Protein AF-A0A7R9UDQ7-F1 (afdb_monomer_lite)

Organism: NCBI:txid172671

Radius of gyration: 20.75 Å; chains: 1; bounding box: 46×45×66 Å

Secondary structure (DSSP, 8-state):
-----------------EEEEETTEEEEE---------------S-----EEEE-TTS---HHHHHHHHHHTTTTS-EEEETTTSS------HHHHHHHTTSTT--EEEEEEEEETTEEEEEEEESSPPTTS-SHHHHHHT-TTEEEEEEEEES-HHHH-HHHHTTT-

Sequence (168 aa):
SFKKKVTQSKSEVSMRPLAVVWGGICVLSSFMGARSLSSAPRSAGNRCVAEEWDIRSREWKAEDDRRFRADFWQKRPLVIRGLLRDRLPTLQAEQFWAAAREADTASRIAWRRKDGASERWSLERGPFSSKRASMDDIRADGPDVLRHWSLLLNDCERLFPTAFDALL

Structure (mmCIF, N/CA/C/O backbone):
data_AF-A0A7R9UDQ7-F1
#
_entry.id   AF-A0A7R9UDQ7-F1
#
loop_
_atom_site.group_PDB
_atom_site.id
_atom_site.type_symbol
_atom_site.label_atom_id
_atom_site.label_alt_id
_atom_site.label_comp_id
_atom_site.label_asym_id
_atom_site.label_entity_id
_atom_site.label_seq_id
_atom_site.pdbx_PDB_ins_code
_atom_site.Cartn_x
_atom_site.Cartn_y
_atom_site.Cartn_z
_atom_site.occupancy
_atom_site.B_iso_or_equiv
_atom_site.auth_seq_id
_atom_site.auth_comp_id
_atom_site.auth_asym_id
_atom_site.auth_atom_id
_atom_site.pdbx_PDB_model_num
ATOM 1 N N . SER A 1 1 ? -27.448 25.408 -44.385 1.00 36.19 1 SER A N 1
ATOM 2 C CA . SER A 1 1 ? -26.208 24.631 -44.187 1.00 36.19 1 SER A CA 1
ATOM 3 C C . SER A 1 1 ? -25.411 25.287 -43.069 1.00 36.19 1 SER A C 1
ATOM 5 O O . SER A 1 1 ? -24.899 26.377 -43.274 1.00 36.19 1 SER A O 1
ATOM 7 N N . PHE A 1 2 ? -25.408 24.719 -41.859 1.00 26.17 2 PHE A N 1
ATOM 8 C CA . PHE A 1 2 ? -24.759 25.319 -40.683 1.00 26.17 2 PHE A CA 1
ATOM 9 C C . PHE A 1 2 ? -23.923 24.237 -39.987 1.00 26.17 2 PHE A C 1
ATOM 11 O O . PHE A 1 2 ? -24.441 23.410 -39.240 1.00 26.17 2 PHE A O 1
ATOM 18 N N . LYS A 1 3 ? -22.627 24.175 -40.315 1.00 27.78 3 LYS A N 1
ATOM 19 C CA . LYS A 1 3 ? -21.676 23.229 -39.715 1.00 27.78 3 LYS A CA 1
ATOM 20 C C . LYS A 1 3 ? -21.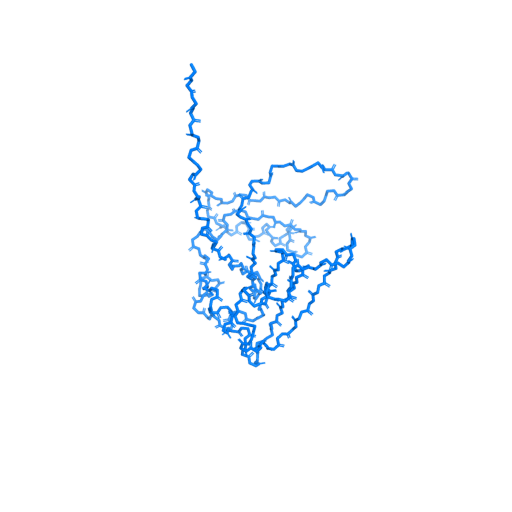249 23.764 -38.344 1.00 27.78 3 LYS A C 1
ATOM 22 O O . LYS A 1 3 ? -20.448 24.692 -38.274 1.00 27.78 3 LYS A O 1
ATOM 27 N N . LYS A 1 4 ? -21.755 23.180 -37.252 1.00 30.22 4 LYS A N 1
ATOM 28 C CA . LYS A 1 4 ? -21.193 23.400 -35.909 1.00 30.22 4 LYS A CA 1
ATOM 29 C C . LYS A 1 4 ? -19.851 22.667 -35.807 1.00 30.22 4 LYS A C 1
ATOM 31 O O . LYS A 1 4 ? -19.807 21.441 -35.855 1.00 30.22 4 LYS A O 1
ATOM 36 N N . LYS A 1 5 ? -18.759 23.426 -35.675 1.00 28.41 5 LYS A N 1
ATOM 37 C CA . LYS A 1 5 ? -17.456 22.915 -35.229 1.00 28.41 5 LYS A CA 1
ATOM 38 C C . LYS A 1 5 ? -17.592 22.492 -33.764 1.00 28.41 5 LYS A C 1
ATOM 40 O O . LYS A 1 5 ? -17.915 23.318 -32.916 1.00 28.41 5 LYS A O 1
ATOM 45 N N . VAL A 1 6 ? -17.367 21.211 -33.484 1.00 28.75 6 VAL A N 1
ATOM 46 C CA . VAL A 1 6 ? -17.196 20.698 -32.122 1.00 28.75 6 VAL A CA 1
ATOM 47 C C . VAL A 1 6 ? -15.745 20.951 -31.732 1.00 28.75 6 VAL A C 1
ATOM 49 O O . VAL A 1 6 ? -14.833 20.292 -32.227 1.00 28.75 6 VAL A O 1
ATOM 52 N N . THR A 1 7 ? -15.530 21.948 -30.884 1.00 26.86 7 THR A N 1
ATOM 53 C CA . THR A 1 7 ? -14.236 22.219 -30.261 1.00 26.86 7 THR A CA 1
ATOM 54 C C . THR A 1 7 ? -14.034 21.185 -29.155 1.00 26.86 7 THR A C 1
ATOM 56 O O . THR A 1 7 ? -14.710 21.235 -28.130 1.00 26.86 7 THR A O 1
ATOM 59 N N . GLN A 1 8 ? -13.149 20.209 -29.367 1.00 25.42 8 GLN A N 1
ATOM 60 C CA . GLN A 1 8 ? -12.730 19.295 -28.303 1.00 25.42 8 GLN A CA 1
ATOM 61 C C . GLN A 1 8 ? -11.870 20.069 -27.299 1.00 25.42 8 GLN A C 1
ATOM 63 O O . GLN A 1 8 ? -10.733 20.437 -27.594 1.00 25.42 8 GLN A O 1
ATOM 68 N N . SER A 1 9 ? -12.411 20.319 -26.106 1.00 25.61 9 SER A N 1
ATOM 69 C CA . SER A 1 9 ? -11.616 20.747 -24.958 1.00 25.61 9 SER A CA 1
ATOM 70 C C . SER A 1 9 ? -10.743 19.574 -24.516 1.00 25.61 9 SER A C 1
ATOM 72 O O . SER A 1 9 ? -11.249 18.541 -24.072 1.00 25.61 9 SER A O 1
ATOM 74 N N . LYS A 1 10 ? -9.429 19.728 -24.656 1.00 24.50 10 LYS A N 1
ATOM 75 C CA . LYS A 1 10 ? -8.422 18.794 -24.156 1.00 24.50 10 LYS A CA 1
ATOM 76 C C . LYS A 1 10 ? -8.458 18.845 -22.623 1.00 24.50 10 LYS A C 1
ATOM 78 O O . LYS A 1 10 ? -7.859 19.724 -22.019 1.00 24.50 10 LYS A O 1
ATOM 83 N N . SER A 1 11 ? -9.231 17.960 -21.998 1.00 26.09 11 SER A N 1
ATOM 84 C CA . SER A 1 11 ? -9.239 17.805 -20.543 1.00 26.09 11 SER A CA 1
ATOM 85 C C . SER A 1 11 ? -7.923 17.155 -20.120 1.00 26.09 11 SER A C 1
ATOM 87 O O . SER A 1 11 ? -7.711 15.960 -20.337 1.00 26.09 11 SER A O 1
ATOM 89 N N . GLU A 1 12 ? -7.026 17.957 -19.564 1.00 23.77 12 GLU A N 1
ATOM 90 C CA . GLU A 1 12 ? -5.793 17.505 -18.935 1.00 23.77 12 GLU A CA 1
ATOM 91 C C . GLU A 1 12 ? -6.153 16.780 -17.629 1.00 23.77 12 GLU A C 1
ATOM 93 O O . GLU A 1 12 ? -6.553 17.380 -16.633 1.00 23.77 12 GLU A O 1
ATOM 98 N N . VAL A 1 13 ? -6.123 15.446 -17.668 1.00 26.23 13 VAL A N 1
ATOM 99 C CA . VAL A 1 13 ? -6.415 14.599 -16.507 1.00 26.23 13 VAL A CA 1
ATOM 100 C C . VAL A 1 13 ? -5.167 14.560 -15.629 1.00 26.23 13 VAL A C 1
ATOM 102 O O . VAL A 1 13 ? -4.235 13.806 -15.902 1.00 26.23 13 VAL A O 1
ATOM 105 N N . SER A 1 14 ? -5.153 15.378 -14.575 1.00 26.86 14 SER A N 1
ATOM 106 C CA . SER A 1 14 ? -4.151 15.319 -13.506 1.00 26.86 14 SER A CA 1
ATOM 107 C C . SER A 1 14 ? -4.217 13.947 -12.819 1.00 26.86 14 SER A C 1
ATOM 109 O O . SER A 1 14 ? -5.167 13.633 -12.098 1.00 26.86 14 SER A O 1
ATOM 111 N N . MET A 1 15 ? -3.232 13.091 -13.104 1.00 29.98 15 MET A N 1
ATOM 112 C CA . MET A 1 15 ? -3.070 11.785 -12.467 1.00 29.98 15 MET A CA 1
ATOM 113 C C . MET A 1 15 ? -2.509 11.999 -11.061 1.00 29.98 15 MET A C 1
ATOM 115 O O . MET A 1 15 ? -1.332 12.314 -10.914 1.00 29.98 15 MET A O 1
ATOM 119 N N . ARG A 1 16 ? -3.335 11.826 -10.024 1.00 31.45 16 ARG A N 1
ATOM 120 C CA . ARG A 1 16 ? -2.846 11.758 -8.643 1.00 31.45 16 ARG A CA 1
ATOM 121 C C . ARG A 1 16 ? -2.566 10.296 -8.297 1.00 31.45 16 ARG A C 1
ATOM 123 O O . ARG A 1 16 ? -3.524 9.523 -8.231 1.00 31.45 16 ARG A O 1
ATOM 130 N N . PRO A 1 17 ? -1.300 9.884 -8.123 1.00 37.69 17 PRO A N 1
ATOM 131 C CA . PRO A 1 17 ? -1.012 8.571 -7.573 1.00 37.69 17 PRO A CA 1
ATOM 132 C C . PRO A 1 17 ? -1.668 8.439 -6.194 1.00 37.69 17 PRO A C 1
ATOM 134 O O . PRO A 1 17 ? -1.485 9.300 -5.337 1.00 37.69 17 PRO A O 1
ATOM 137 N N . LEU A 1 18 ? -2.442 7.374 -5.985 1.00 44.06 18 LEU A N 1
ATOM 138 C CA . LEU A 1 18 ? -2.958 7.035 -4.662 1.00 44.06 18 LEU A CA 1
ATOM 139 C C . LEU A 1 18 ? -1.971 6.056 -4.023 1.00 44.06 18 LEU A C 1
ATOM 141 O O . LEU A 1 18 ? -1.800 4.945 -4.528 1.00 44.06 18 LEU A O 1
ATOM 145 N N . ALA A 1 19 ? -1.318 6.478 -2.943 1.00 44.25 19 ALA A N 1
ATOM 146 C CA . ALA A 1 19 ? -0.627 5.570 -2.043 1.00 44.25 19 ALA A CA 1
ATOM 147 C C . ALA A 1 19 ? -1.664 5.010 -1.058 1.00 44.25 19 ALA A C 1
ATOM 149 O O . ALA A 1 19 ? -2.309 5.773 -0.341 1.00 44.25 19 ALA A O 1
ATOM 150 N N . VAL A 1 20 ? -1.868 3.693 -1.049 1.00 46.62 20 VAL A N 1
ATOM 151 C CA . VAL A 1 20 ? -2.731 3.031 -0.057 1.00 46.62 20 VAL A CA 1
ATOM 152 C C . VAL A 1 20 ? -1.857 2.217 0.876 1.00 46.62 20 VAL A C 1
ATOM 154 O O . VAL A 1 20 ? -1.072 1.386 0.426 1.00 46.62 20 VAL A O 1
ATOM 157 N N . VAL A 1 21 ? -2.013 2.460 2.171 1.00 43.25 21 VAL A N 1
ATOM 158 C CA . VAL A 1 21 ? -1.353 1.714 3.239 1.00 43.25 21 VAL A CA 1
ATOM 159 C C . VAL A 1 21 ? -2.251 0.560 3.674 1.00 43.25 21 VAL A C 1
ATOM 161 O O . VAL A 1 21 ? -3.412 0.770 4.025 1.00 43.25 21 VAL A O 1
ATOM 164 N N . TRP A 1 22 ? -1.714 -0.656 3.694 1.00 38.41 22 TRP A N 1
ATOM 165 C CA . TRP A 1 22 ? -2.352 -1.825 4.287 1.00 38.41 22 TRP A CA 1
ATOM 166 C C . TRP A 1 22 ? -1.309 -2.672 5.024 1.00 38.41 22 TRP A C 1
ATOM 168 O O . TRP A 1 22 ? -0.441 -3.272 4.397 1.00 38.41 22 TRP A O 1
ATOM 178 N N . GLY A 1 23 ? -1.382 -2.711 6.359 1.00 40.91 23 GLY A N 1
ATOM 179 C CA . GLY A 1 23 ? -0.558 -3.601 7.190 1.00 40.91 23 GLY A CA 1
ATOM 180 C C . GLY A 1 23 ? 0.956 -3.441 7.003 1.00 40.91 23 GLY A C 1
ATOM 181 O O . GLY A 1 23 ? 1.635 -4.433 6.765 1.00 40.91 23 GLY A O 1
ATOM 182 N N . GLY A 1 24 ? 1.469 -2.205 7.038 1.00 51.22 24 GLY A N 1
ATOM 183 C CA . GLY A 1 24 ? 2.899 -1.901 6.840 1.00 51.22 24 GLY A CA 1
ATOM 184 C C . GLY A 1 24 ? 3.358 -1.927 5.376 1.00 51.22 24 GLY A C 1
ATOM 185 O O . GLY A 1 24 ? 4.464 -1.492 5.063 1.00 51.22 24 GLY A O 1
ATOM 186 N N . ILE A 1 25 ? 2.494 -2.372 4.456 1.00 57.12 25 ILE A N 1
ATOM 187 C CA . ILE A 1 25 ? 2.736 -2.299 3.018 1.00 57.12 25 ILE A CA 1
ATOM 188 C C . ILE A 1 25 ? 2.065 -1.053 2.471 1.00 57.12 25 ILE A C 1
ATOM 190 O O . ILE A 1 25 ? 0.858 -0.864 2.618 1.00 57.12 25 ILE A O 1
ATOM 194 N N . CYS A 1 26 ? 2.827 -0.234 1.769 1.00 62.56 26 CYS A N 1
ATOM 195 C CA . CYS A 1 26 ? 2.264 0.847 0.982 1.00 62.56 26 CYS A CA 1
ATOM 196 C C . CYS A 1 26 ? 2.264 0.452 -0.493 1.00 62.56 26 CYS A C 1
ATOM 198 O O . CYS A 1 26 ? 3.214 -0.162 -0.989 1.00 62.56 26 CYS A O 1
ATOM 200 N N . VAL A 1 27 ? 1.198 0.807 -1.202 1.00 67.38 27 VAL A N 1
ATOM 201 C CA . VAL A 1 27 ? 1.033 0.502 -2.621 1.00 67.38 27 VAL A CA 1
ATOM 202 C C . VAL A 1 27 ? 0.848 1.792 -3.392 1.00 67.38 27 VAL A C 1
ATOM 204 O O . VAL A 1 27 ? -0.137 2.498 -3.191 1.00 67.38 27 VAL A O 1
ATOM 207 N N . LEU A 1 28 ? 1.766 2.052 -4.316 1.00 66.31 28 LEU A N 1
ATOM 208 C CA . LEU A 1 28 ? 1.644 3.095 -5.323 1.00 66.31 28 LEU A CA 1
ATOM 209 C C . LEU A 1 28 ? 1.197 2.447 -6.633 1.00 66.31 28 LEU A C 1
ATOM 211 O O . LEU A 1 28 ? 1.888 1.573 -7.156 1.00 66.31 28 LEU A O 1
ATOM 215 N N . SER A 1 29 ? 0.046 2.856 -7.168 1.00 61.69 29 SER A N 1
ATOM 216 C CA . SER A 1 29 ? -0.523 2.248 -8.376 1.00 61.69 29 SER A CA 1
ATOM 217 C C . SER A 1 29 ? -1.039 3.285 -9.372 1.00 61.69 29 SER A C 1
ATOM 219 O O . SER A 1 29 ? -1.594 4.314 -8.998 1.00 61.69 29 SER A O 1
ATOM 221 N N . SER A 1 30 ? -0.956 2.955 -10.663 1.00 52.19 30 SER A N 1
ATOM 222 C CA . SER A 1 30 ? -1.479 3.768 -11.777 1.00 52.19 30 SER A CA 1
ATOM 223 C C . SER A 1 30 ? -2.994 3.652 -12.004 1.00 52.19 30 SER A C 1
ATOM 225 O O . SER A 1 30 ? -3.460 3.711 -13.143 1.00 52.19 30 SER A O 1
ATOM 227 N N . PHE A 1 31 ? -3.799 3.447 -10.957 1.00 41.88 31 PHE A N 1
ATOM 228 C CA . PHE A 1 31 ? -5.242 3.269 -11.147 1.00 41.88 31 PHE A CA 1
ATOM 229 C C . PHE A 1 31 ? -5.883 4.550 -11.718 1.00 41.88 31 PHE A C 1
ATOM 231 O O . PHE A 1 31 ? -5.871 5.603 -11.085 1.00 41.88 31 PHE A O 1
ATOM 238 N N . MET A 1 32 ? -6.466 4.453 -12.923 1.00 31.31 32 MET A N 1
ATOM 239 C CA . MET A 1 32 ? -7.415 5.455 -13.424 1.00 31.31 32 MET A CA 1
ATOM 240 C C . MET A 1 32 ? -8.599 5.521 -12.459 1.00 31.31 32 MET A C 1
ATOM 242 O O . MET A 1 32 ? -9.004 4.492 -11.919 1.00 31.31 32 MET A O 1
ATOM 246 N N . GLY A 1 33 ? -9.112 6.737 -12.259 1.00 29.31 33 GLY A N 1
ATOM 247 C CA . GLY A 1 33 ? -10.015 7.114 -11.176 1.00 29.31 33 GLY A CA 1
ATOM 248 C C . GLY A 1 33 ? -11.155 6.145 -10.887 1.00 29.31 33 GLY A C 1
ATOM 249 O O . GLY A 1 33 ? -11.597 5.395 -11.757 1.00 29.31 33 GLY A O 1
ATOM 250 N N . ALA A 1 34 ? -11.631 6.218 -9.644 1.00 30.36 34 ALA A N 1
ATOM 251 C CA . ALA A 1 34 ? -12.790 5.515 -9.120 1.00 30.36 34 ALA A CA 1
ATOM 252 C C . ALA A 1 34 ? -13.961 5.535 -10.116 1.00 30.36 34 ALA A C 1
ATOM 254 O O . ALA A 1 34 ? -14.818 6.417 -10.097 1.00 30.36 34 ALA A O 1
ATOM 255 N N . ARG A 1 35 ? -14.026 4.532 -10.994 1.00 26.98 35 ARG A N 1
ATOM 256 C CA . ARG A 1 35 ? -15.288 4.156 -11.603 1.00 26.98 35 ARG A CA 1
ATOM 257 C C . ARG A 1 35 ? -16.047 3.477 -10.485 1.00 26.98 35 ARG A C 1
ATOM 259 O O . ARG A 1 35 ? -15.603 2.455 -9.965 1.00 26.98 35 ARG A O 1
ATOM 266 N N . SER A 1 36 ? -17.165 4.096 -10.110 1.00 31.09 36 SER A N 1
ATOM 267 C CA . SER A 1 36 ? -18.294 3.416 -9.487 1.00 31.09 36 SER A CA 1
ATOM 268 C C . SER A 1 36 ? -18.313 1.966 -9.969 1.00 31.09 36 SER A C 1
ATOM 270 O O . SER A 1 36 ? -18.309 1.728 -11.181 1.00 31.09 36 SER A O 1
ATOM 272 N N . LEU A 1 37 ? -18.248 1.018 -9.031 1.00 31.75 37 LEU A N 1
ATOM 273 C CA . LEU A 1 37 ? -18.387 -0.417 -9.280 1.00 31.75 37 LEU A CA 1
ATOM 274 C C . LEU A 1 37 ? -19.825 -0.697 -9.753 1.00 31.75 37 LEU A C 1
ATOM 276 O O . LEU A 1 37 ? -20.631 -1.317 -9.070 1.00 31.75 37 LEU A O 1
ATOM 280 N N . SER A 1 38 ? -20.157 -0.195 -10.935 1.00 34.25 38 SER A N 1
ATOM 281 C CA . SER A 1 38 ? -21.386 -0.426 -11.669 1.00 34.25 38 SER A CA 1
ATOM 282 C C . SER A 1 38 ? -21.151 -1.639 -12.562 1.00 34.25 38 SER A C 1
ATOM 284 O O . SER A 1 38 ? -20.672 -1.518 -13.686 1.00 34.25 38 SER A O 1
ATOM 286 N N . SER A 1 39 ? -21.444 -2.809 -11.989 1.00 38.03 39 SER A N 1
ATOM 287 C CA . SER A 1 39 ? -21.877 -4.042 -12.664 1.00 38.03 39 SER A CA 1
ATOM 288 C C . SER A 1 39 ? -21.182 -4.410 -13.988 1.00 38.03 39 SER A C 1
ATOM 290 O O . SER A 1 39 ? -21.709 -4.157 -15.070 1.00 38.03 39 SER A O 1
ATOM 292 N N . ALA A 1 40 ? -20.060 -5.128 -13.902 1.00 29.31 40 ALA A N 1
ATOM 293 C CA . ALA A 1 40 ? -19.650 -6.060 -14.956 1.00 29.31 40 ALA A CA 1
ATOM 294 C C . ALA A 1 40 ? -20.450 -7.382 -14.823 1.00 29.31 40 ALA A C 1
ATOM 296 O O . ALA A 1 40 ? -20.841 -7.736 -13.701 1.00 29.31 40 ALA A O 1
ATOM 297 N N . PRO A 1 41 ? -20.729 -8.106 -15.926 1.00 34.16 41 PRO A N 1
ATOM 298 C CA . PRO A 1 41 ? -21.569 -9.302 -15.913 1.00 34.16 41 PRO A CA 1
ATOM 299 C C . PRO A 1 41 ? -20.914 -10.414 -15.084 1.00 34.16 41 PRO A C 1
ATOM 301 O O . PRO A 1 41 ? -19.749 -10.763 -15.267 1.00 34.16 41 PRO A O 1
ATOM 304 N N . ARG A 1 42 ? -21.681 -10.922 -14.117 1.00 41.25 42 ARG A N 1
ATOM 305 C CA . ARG A 1 42 ? -21.236 -11.825 -13.052 1.00 41.25 42 ARG A CA 1
ATOM 306 C C . ARG A 1 42 ? -21.258 -13.274 -13.543 1.00 41.25 42 ARG A C 1
ATOM 308 O O . ARG A 1 42 ? -22.339 -13.813 -13.763 1.00 41.25 42 ARG A O 1
ATOM 315 N N . SER A 1 43 ? -20.098 -13.917 -13.665 1.00 38.81 43 SER A N 1
ATOM 316 C CA . SER A 1 43 ? -20.032 -15.376 -13.780 1.00 38.81 43 SER A CA 1
ATOM 317 C C . SER A 1 43 ? -20.385 -16.019 -12.433 1.00 38.81 43 SER A C 1
ATOM 319 O O . SER A 1 43 ? -19.945 -15.588 -11.365 1.00 38.81 43 SER A O 1
ATOM 321 N N . ALA A 1 44 ? -21.257 -17.024 -12.483 1.00 42.41 44 ALA A N 1
ATOM 322 C CA . ALA A 1 44 ? -21.740 -17.760 -11.327 1.00 42.41 44 ALA A CA 1
ATOM 323 C C . ALA A 1 44 ? -20.666 -18.747 -10.843 1.00 42.41 44 ALA A C 1
ATOM 325 O O . ALA A 1 44 ? -20.529 -19.843 -11.373 1.00 42.41 44 ALA A O 1
ATOM 326 N N . GLY A 1 45 ? -19.900 -18.352 -9.831 1.00 38.31 45 GLY A N 1
ATOM 327 C CA . GLY A 1 45 ? -18.981 -19.234 -9.118 1.00 38.31 45 GLY A CA 1
ATOM 328 C C . GLY A 1 45 ? -18.632 -18.621 -7.769 1.00 38.31 45 GLY A C 1
ATOM 329 O O . GLY A 1 45 ? -17.981 -17.586 -7.726 1.00 38.31 45 GLY A O 1
ATOM 330 N N . ASN A 1 46 ? -19.142 -19.220 -6.690 1.00 42.78 46 ASN A N 1
ATOM 331 C CA . ASN A 1 46 ? -18.856 -18.929 -5.279 1.00 42.78 46 ASN A CA 1
ATOM 332 C C . ASN A 1 46 ? -18.696 -17.443 -4.912 1.00 42.78 46 ASN A C 1
ATOM 334 O O . ASN A 1 46 ? -17.593 -16.909 -4.800 1.00 42.78 46 ASN A O 1
ATOM 338 N N . ARG A 1 47 ? -19.821 -16.777 -4.622 1.00 49.75 47 ARG A N 1
ATOM 339 C CA . ARG A 1 47 ? -19.789 -15.473 -3.951 1.00 49.75 47 ARG A CA 1
ATOM 340 C C . ARG A 1 47 ? -19.264 -15.647 -2.523 1.00 49.75 47 ARG A C 1
ATOM 342 O O . ARG A 1 47 ? -20.010 -16.053 -1.638 1.00 49.75 47 ARG A O 1
ATOM 349 N N . CYS A 1 48 ? -18.012 -15.268 -2.290 1.00 50.28 48 CYS A N 1
ATOM 350 C CA . CYS A 1 48 ? -17.567 -14.858 -0.963 1.00 50.28 48 CYS A CA 1
ATOM 351 C C . CYS A 1 48 ? -18.220 -13.496 -0.683 1.00 50.28 48 CYS A C 1
ATOM 353 O O . CYS A 1 48 ? -17.732 -12.457 -1.127 1.00 50.28 48 CYS A O 1
ATOM 355 N N . VAL A 1 49 ? -19.407 -13.500 -0.073 1.00 61.91 49 VAL A N 1
ATOM 356 C CA . VAL A 1 49 ? -20.071 -12.259 0.341 1.00 61.91 49 VAL A CA 1
ATOM 357 C C . VAL A 1 49 ? -19.412 -11.834 1.647 1.00 61.91 49 VAL A C 1
ATOM 359 O O . VAL A 1 49 ? -19.753 -12.349 2.707 1.00 61.91 49 VAL A O 1
ATOM 362 N N . ALA A 1 50 ? -18.420 -10.948 1.568 1.00 78.75 50 ALA A N 1
ATOM 363 C CA . ALA A 1 50 ? -17.919 -10.281 2.763 1.00 78.75 50 ALA A CA 1
ATOM 364 C C . ALA A 1 50 ? -19.055 -9.438 3.357 1.00 78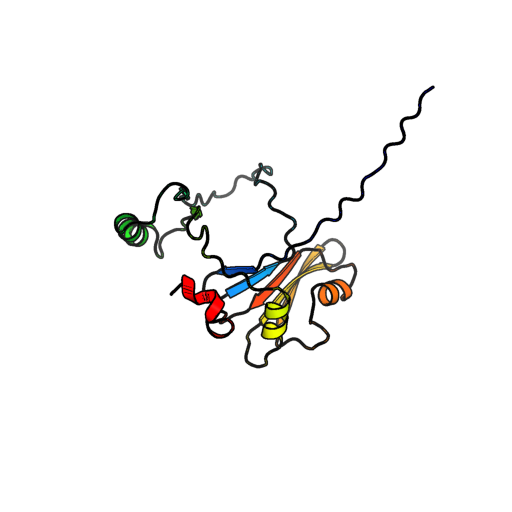.75 50 ALA A C 1
ATOM 366 O O . ALA A 1 50 ? -19.754 -8.733 2.623 1.00 78.75 50 ALA A O 1
ATOM 367 N N . GLU A 1 51 ? -19.254 -9.530 4.671 1.00 87.69 51 GLU A N 1
ATOM 368 C CA . GLU A 1 51 ? -20.162 -8.620 5.367 1.00 87.69 51 GLU A CA 1
ATOM 369 C C . GLU A 1 51 ? -19.612 -7.192 5.251 1.00 87.69 51 GLU A C 1
ATOM 371 O O . GLU A 1 51 ? -18.398 -6.983 5.158 1.00 87.69 51 GLU A O 1
ATOM 376 N N . GLU A 1 52 ? -20.507 -6.210 5.236 1.00 90.38 52 GLU A N 1
ATOM 377 C CA . GLU A 1 52 ? -20.146 -4.806 5.106 1.00 90.38 52 GLU A CA 1
ATOM 378 C C . GLU A 1 52 ? -20.695 -4.002 6.280 1.00 90.38 52 GLU A C 1
ATOM 380 O O . GLU A 1 52 ? -21.896 -4.015 6.551 1.00 90.38 52 GLU A O 1
ATOM 385 N N . TRP A 1 53 ? -19.810 -3.281 6.962 1.00 91.69 53 TRP A N 1
ATOM 386 C CA . TRP A 1 53 ? -20.158 -2.300 7.979 1.00 91.69 53 TRP A CA 1
ATOM 387 C C . TRP A 1 53 ? -19.922 -0.903 7.424 1.00 91.69 53 TRP A C 1
ATOM 389 O O . TRP A 1 53 ? -18.795 -0.532 7.099 1.00 91.69 53 TRP A O 1
ATOM 399 N N . ASP A 1 54 ? -20.985 -0.111 7.335 1.00 89.69 54 ASP A N 1
ATOM 400 C CA . ASP A 1 54 ? -20.882 1.303 6.996 1.00 89.69 54 ASP A CA 1
ATOM 401 C C . ASP A 1 54 ? -20.880 2.144 8.269 1.00 89.69 54 ASP A C 1
ATOM 403 O O . ASP A 1 54 ? -21.884 2.245 8.976 1.00 89.69 54 ASP A O 1
ATOM 407 N N . ILE A 1 55 ? -19.730 2.742 8.564 1.00 88.62 55 ILE A N 1
ATOM 408 C CA . ILE A 1 55 ? -19.550 3.620 9.714 1.00 88.62 55 ILE A CA 1
ATOM 409 C C . ILE A 1 55 ? -19.342 5.067 9.276 1.00 88.62 55 ILE A C 1
ATOM 411 O O . ILE A 1 55 ? -18.838 5.862 10.051 1.00 88.62 55 ILE A O 1
ATOM 415 N N . ARG A 1 56 ? -19.738 5.466 8.058 1.00 86.31 56 ARG A N 1
ATOM 416 C CA . ARG A 1 56 ? -19.611 6.860 7.577 1.00 86.31 56 ARG A CA 1
ATOM 417 C C . ARG A 1 56 ? -20.504 7.870 8.300 1.00 86.31 56 ARG A C 1
ATOM 419 O O . ARG A 1 56 ? -20.302 9.069 8.147 1.00 86.31 56 ARG A O 1
ATOM 426 N N . SER A 1 57 ? -21.465 7.419 9.097 1.00 84.69 57 SER A N 1
ATOM 427 C CA . SER A 1 57 ? -22.358 8.281 9.883 1.00 84.69 57 SER A CA 1
ATOM 428 C C . SER A 1 57 ? -22.122 8.206 11.393 1.00 84.69 57 SER A C 1
ATOM 430 O O . SER A 1 57 ? -22.779 8.923 12.140 1.00 84.69 57 SER A O 1
ATOM 432 N N . ARG A 1 58 ? -21.193 7.362 11.864 1.00 86.69 58 ARG A N 1
ATOM 433 C CA . ARG A 1 58 ? -20.949 7.143 13.298 1.00 86.69 58 ARG A CA 1
ATOM 434 C C . ARG A 1 58 ? -19.481 6.867 13.606 1.00 86.69 58 ARG A C 1
ATOM 436 O O . ARG A 1 58 ? -18.715 6.530 12.714 1.00 86.69 58 ARG A O 1
ATOM 443 N N . GLU A 1 59 ? -19.111 6.976 14.872 1.00 85.56 59 GLU A N 1
ATOM 444 C CA . GLU A 1 59 ? -17.788 6.570 15.348 1.00 85.56 59 GLU A CA 1
ATOM 445 C C . GLU A 1 59 ? -17.722 5.060 15.613 1.00 85.56 59 GLU A C 1
ATOM 447 O O . GLU A 1 59 ? -18.752 4.387 15.777 1.00 85.56 59 GLU A O 1
ATOM 452 N N . TRP A 1 60 ? -16.493 4.543 15.633 1.00 86.38 60 TRP A N 1
ATOM 453 C CA . TRP A 1 60 ? -16.172 3.184 16.059 1.00 86.38 60 TRP A CA 1
ATOM 454 C C . TRP A 1 60 ? -16.263 3.081 17.586 1.00 86.38 60 TRP A C 1
ATOM 456 O O . TRP A 1 60 ? -15.706 3.922 18.290 1.00 86.38 60 TRP A O 1
ATOM 466 N N . LYS A 1 61 ? -16.973 2.073 18.104 1.00 90.25 61 LYS A N 1
ATOM 467 C CA . LYS A 1 61 ? -17.243 1.902 19.542 1.00 90.25 61 LYS A CA 1
ATOM 468 C C . LYS A 1 61 ? -16.654 0.601 20.089 1.00 90.25 61 LYS A C 1
ATOM 470 O O . LYS A 1 61 ? -16.375 -0.336 19.346 1.00 90.25 61 LYS A O 1
ATOM 475 N N . ALA A 1 62 ? -16.556 0.495 21.415 1.00 91.81 62 ALA A N 1
ATOM 476 C CA . ALA A 1 62 ? -16.081 -0.715 22.096 1.00 91.81 62 ALA A CA 1
ATOM 477 C C . ALA A 1 62 ? -16.941 -1.968 21.802 1.00 91.81 62 ALA A C 1
ATOM 479 O O . ALA A 1 62 ? -16.464 -3.104 21.870 1.00 91.81 62 ALA A O 1
ATOM 480 N N . GLU A 1 63 ? -18.220 -1.797 21.464 1.00 92.31 63 GLU A N 1
ATOM 481 C CA . GLU A 1 63 ? -19.096 -2.879 21.001 1.00 92.31 63 GLU A CA 1
ATOM 482 C C . GLU A 1 63 ? -18.658 -3.427 19.639 1.00 92.31 63 GLU A C 1
ATOM 484 O O . GLU A 1 63 ? -18.676 -4.645 19.441 1.00 92.31 63 GLU A O 1
ATOM 489 N N . ASP A 1 64 ? -18.235 -2.548 18.724 1.00 91.50 64 ASP A N 1
ATOM 490 C CA . ASP A 1 64 ? -17.751 -2.937 17.398 1.00 91.50 64 ASP A CA 1
ATOM 491 C C . ASP A 1 64 ? -16.474 -3.767 17.524 1.00 91.50 64 ASP A C 1
ATOM 493 O O . ASP A 1 64 ? -16.354 -4.798 16.875 1.00 91.50 64 ASP A O 1
ATOM 497 N N . ASP A 1 65 ? -15.578 -3.386 18.436 1.00 92.62 65 ASP A N 1
ATOM 498 C CA . ASP A 1 65 ? -14.375 -4.142 18.793 1.00 92.62 65 ASP A CA 1
ATOM 499 C C . ASP A 1 65 ? -14.683 -5.569 19.253 1.00 92.62 65 ASP A C 1
ATOM 501 O O . ASP A 1 65 ? -14.085 -6.542 18.780 1.00 92.62 65 ASP A O 1
ATOM 505 N N . ARG A 1 66 ? -15.615 -5.706 20.205 1.00 94.31 66 ARG A N 1
ATOM 506 C CA . ARG A 1 66 ? -16.018 -7.014 20.738 1.00 94.31 66 ARG A CA 1
ATOM 507 C C . ARG A 1 66 ? -16.604 -7.883 19.635 1.00 94.31 66 ARG A C 1
ATOM 509 O O . ARG A 1 66 ? -16.208 -9.039 19.499 1.00 94.31 66 ARG A O 1
ATOM 516 N N . ARG A 1 67 ? -17.496 -7.313 18.826 1.00 93.81 67 ARG A N 1
ATOM 517 C CA . ARG A 1 67 ? -18.130 -8.013 17.710 1.00 93.81 67 ARG A CA 1
ATOM 518 C C . ARG A 1 67 ? -17.123 -8.372 16.616 1.00 93.81 67 ARG A C 1
ATOM 520 O O . ARG A 1 67 ? -17.135 -9.493 16.123 1.00 93.81 67 ARG A O 1
ATOM 527 N N . PHE A 1 68 ? -16.201 -7.471 16.284 1.00 94.44 68 PHE A N 1
ATOM 528 C CA . PHE A 1 68 ? -15.131 -7.712 15.319 1.00 94.44 68 PHE A CA 1
ATOM 529 C C . PHE A 1 68 ? -14.260 -8.903 15.735 1.00 94.44 68 PHE A C 1
ATOM 531 O O . PHE A 1 68 ? -14.063 -9.835 14.950 1.00 94.44 68 PHE A O 1
ATOM 538 N N . ARG A 1 69 ? -13.794 -8.916 16.992 1.00 94.25 69 ARG A N 1
ATOM 539 C CA . ARG A 1 69 ? -12.996 -10.020 17.548 1.00 94.25 69 ARG A CA 1
ATOM 540 C C . ARG A 1 69 ? -13.774 -11.334 17.620 1.00 94.25 69 ARG A C 1
ATOM 542 O O . ARG A 1 69 ? -13.205 -12.389 17.349 1.00 94.25 69 ARG A O 1
ATOM 549 N N . ALA A 1 70 ? -15.057 -11.283 17.974 1.00 95.62 70 ALA A N 1
ATOM 550 C CA . ALA A 1 70 ? -15.893 -12.473 18.089 1.00 95.62 70 ALA A CA 1
ATOM 551 C C . ALA A 1 70 ? -16.224 -13.096 16.726 1.00 95.62 70 ALA A C 1
ATOM 553 O O . ALA A 1 70 ? -16.117 -14.312 16.580 1.00 95.62 70 ALA A O 1
ATOM 554 N N . ASP A 1 71 ? -16.564 -12.293 15.719 1.00 93.06 71 ASP A N 1
ATOM 555 C CA . ASP A 1 71 ? -17.232 -12.800 14.515 1.00 93.06 71 ASP A CA 1
ATOM 556 C C . ASP A 1 71 ? -16.363 -12.761 13.248 1.00 93.06 71 ASP A C 1
ATOM 558 O O . ASP A 1 71 ? -16.703 -13.421 12.261 1.00 93.06 71 ASP A O 1
ATOM 562 N N . PHE A 1 72 ? -15.263 -11.995 13.237 1.00 94.44 72 PHE A N 1
ATOM 563 C 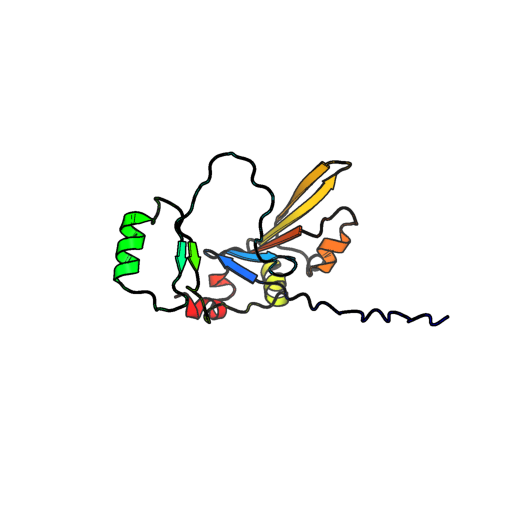CA . PHE A 1 72 ? -14.498 -11.714 12.011 1.00 94.44 72 PHE A CA 1
ATOM 564 C C . PHE A 1 72 ? -12.999 -11.958 12.145 1.00 94.44 72 PHE A C 1
ATOM 566 O O . PHE A 1 72 ? -12.405 -12.536 11.232 1.00 94.44 72 PHE A O 1
ATOM 573 N N . TRP A 1 73 ? -12.385 -11.566 13.265 1.00 93.94 73 TRP A N 1
ATOM 574 C CA . TRP A 1 73 ? -10.941 -11.703 13.466 1.00 93.94 73 TRP A CA 1
ATOM 575 C C . TRP A 1 73 ? -10.465 -13.142 13.232 1.00 93.94 73 TRP A C 1
ATOM 577 O O . TRP A 1 73 ? -10.923 -14.064 13.901 1.00 93.94 73 TRP A O 1
ATOM 587 N N . GLN A 1 74 ? -9.568 -13.326 12.254 1.00 92.88 74 GLN A N 1
ATOM 588 C CA . GLN A 1 74 ? -9.047 -14.628 11.801 1.00 92.88 74 GLN A CA 1
ATOM 589 C C . GLN A 1 74 ? -10.115 -15.668 11.391 1.00 92.88 74 GLN A C 1
ATOM 591 O O . GLN A 1 74 ? -9.807 -16.851 11.271 1.00 92.88 74 GLN A O 1
ATOM 596 N N . LYS A 1 75 ? -11.364 -15.248 11.151 1.00 90.69 75 LYS A N 1
ATOM 597 C CA . LYS A 1 75 ? -12.487 -16.138 10.808 1.00 90.69 75 LYS A CA 1
ATOM 598 C C . LYS A 1 75 ? -13.007 -15.890 9.402 1.00 90.69 75 LYS A C 1
ATOM 600 O O . LYS A 1 75 ? -13.125 -16.822 8.612 1.00 90.69 75 LYS A O 1
ATOM 605 N N . ARG A 1 76 ? -13.347 -14.638 9.086 1.00 89.06 76 ARG A N 1
ATOM 606 C CA . ARG A 1 76 ? -13.969 -14.270 7.807 1.00 89.06 76 ARG A CA 1
ATOM 607 C C . ARG A 1 76 ? -13.728 -12.797 7.465 1.00 89.06 76 ARG A C 1
ATOM 609 O O . ARG A 1 76 ? -13.576 -11.984 8.375 1.00 89.06 76 ARG A O 1
ATOM 616 N N . PRO A 1 77 ? -13.702 -12.439 6.170 1.00 91.88 77 PRO A N 1
ATOM 617 C CA . PRO A 1 77 ? -13.485 -11.060 5.749 1.00 91.88 77 PRO A CA 1
ATOM 618 C C . PRO A 1 77 ? -14.652 -10.144 6.150 1.00 91.88 77 PRO A C 1
ATOM 620 O O . PRO A 1 77 ? -15.816 -10.547 6.116 1.00 91.88 77 PRO A O 1
ATOM 623 N N . LEU A 1 78 ? -14.321 -8.891 6.465 1.00 91.94 78 LEU A N 1
ATOM 624 C CA . LEU A 1 78 ? -15.251 -7.800 6.756 1.00 91.94 78 LEU A CA 1
ATOM 625 C C . LEU A 1 78 ? -14.806 -6.552 5.989 1.00 91.94 78 LEU A C 1
ATOM 627 O O . LEU A 1 78 ? -13.629 -6.193 6.025 1.00 91.94 78 LEU A O 1
ATOM 631 N N . VAL A 1 79 ? -15.738 -5.873 5.322 1.00 91.50 79 VAL A N 1
ATOM 632 C CA . VAL A 1 79 ? -15.496 -4.563 4.704 1.00 91.50 79 VAL A CA 1
ATOM 633 C C . VAL A 1 79 ? -16.020 -3.478 5.635 1.00 91.50 79 VAL A C 1
ATOM 635 O O . VAL A 1 79 ? -17.215 -3.428 5.900 1.00 91.50 79 VAL A O 1
ATOM 638 N N . ILE A 1 80 ? -15.152 -2.580 6.103 1.00 91.06 80 ILE A N 1
ATOM 639 C CA . ILE A 1 80 ? -15.549 -1.438 6.940 1.00 91.06 80 ILE A CA 1
ATOM 640 C C . ILE A 1 80 ? -15.414 -0.155 6.115 1.00 91.06 80 ILE A C 1
ATOM 642 O O . ILE A 1 80 ? -14.308 0.270 5.780 1.00 91.06 80 ILE A O 1
ATOM 646 N N . ARG A 1 81 ? -16.536 0.481 5.768 1.00 89.44 81 ARG A N 1
ATOM 647 C CA . ARG A 1 81 ? -16.544 1.751 5.032 1.00 89.44 81 ARG A CA 1
ATOM 648 C C . ARG A 1 81 ? -16.493 2.933 5.988 1.00 89.44 81 ARG A C 1
ATOM 650 O O . ARG A 1 81 ? -17.295 3.020 6.909 1.00 89.44 81 ARG A O 1
ATOM 657 N N . GLY A 1 82 ? -15.606 3.887 5.708 1.00 86.62 82 GLY A N 1
ATOM 658 C CA . GLY A 1 82 ? -15.515 5.137 6.467 1.00 86.62 82 GLY A CA 1
ATOM 659 C C . GLY A 1 82 ? -14.697 5.056 7.755 1.00 86.62 82 GLY A C 1
ATOM 660 O O . GLY A 1 82 ? -14.885 5.908 8.615 1.00 86.62 82 GLY A O 1
ATOM 661 N N . LEU A 1 83 ? -13.809 4.062 7.888 1.00 84.62 83 LEU A N 1
ATOM 662 C CA . LEU A 1 83 ? -12.935 3.910 9.058 1.00 84.62 83 LEU A CA 1
ATOM 663 C C .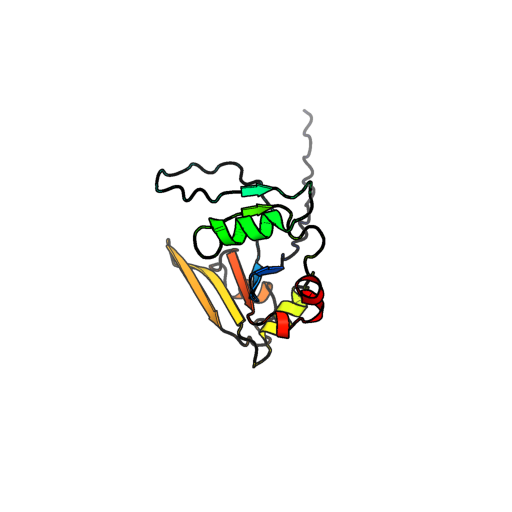 LEU A 1 83 ? -11.864 5.008 9.151 1.00 84.62 83 LEU A C 1
ATOM 665 O O . LEU A 1 83 ? -11.633 5.555 10.221 1.00 84.62 83 LEU A O 1
ATOM 669 N N . LEU A 1 84 ? -11.242 5.365 8.025 1.00 77.38 84 LEU A N 1
ATOM 670 C CA . LEU A 1 84 ? -10.111 6.299 7.961 1.00 77.38 84 LEU A CA 1
ATOM 671 C C . LEU A 1 84 ? -10.497 7.603 7.248 1.00 77.38 84 LEU A C 1
ATOM 673 O O . LEU A 1 84 ? -9.860 7.973 6.269 1.00 77.38 84 LEU A O 1
ATOM 677 N N . ARG A 1 85 ? -11.582 8.265 7.679 1.00 72.25 85 ARG A N 1
ATOM 678 C CA . ARG A 1 85 ? -12.171 9.406 6.940 1.00 72.25 85 ARG A CA 1
ATOM 679 C C . ARG A 1 85 ? -11.165 10.521 6.643 1.00 72.25 85 ARG A C 1
ATOM 681 O O . ARG A 1 85 ? -11.033 10.902 5.488 1.00 72.25 85 ARG A O 1
ATOM 688 N N . ASP A 1 86 ? -10.429 10.946 7.670 1.00 68.94 86 ASP A N 1
ATOM 689 C CA . ASP A 1 86 ? -9.508 12.092 7.603 1.00 68.94 86 ASP A CA 1
ATOM 690 C C . ASP A 1 86 ? -8.075 11.731 8.038 1.00 68.94 86 ASP A C 1
ATOM 692 O O . ASP A 1 86 ? -7.225 12.601 8.195 1.00 68.94 86 ASP A O 1
ATOM 696 N N . ARG A 1 87 ? -7.796 10.439 8.263 1.00 65.69 87 ARG A N 1
ATOM 697 C CA . ARG A 1 87 ? -6.531 9.943 8.844 1.00 65.69 87 ARG A CA 1
ATOM 698 C C . ARG A 1 87 ? -5.636 9.210 7.848 1.00 65.69 87 ARG A C 1
ATOM 700 O O . ARG A 1 87 ? -4.846 8.359 8.243 1.00 65.69 87 ARG A O 1
ATOM 707 N N . LEU A 1 88 ? -5.780 9.475 6.552 1.00 66.44 88 LEU A N 1
ATOM 708 C CA . LEU A 1 88 ? -4.891 8.857 5.574 1.00 66.44 88 LEU A CA 1
ATOM 709 C C . LEU A 1 88 ? -3.580 9.641 5.498 1.00 66.44 88 LEU A C 1
ATOM 711 O O . LEU A 1 88 ? -3.619 10.821 5.141 1.00 66.44 88 LEU A O 1
ATOM 715 N N . PRO A 1 89 ? -2.424 9.013 5.766 1.00 65.00 89 PRO A N 1
ATOM 716 C CA . PRO A 1 89 ? -1.160 9.621 5.409 1.00 65.00 89 PRO A CA 1
ATOM 717 C C . PRO A 1 89 ? -1.091 9.945 3.925 1.00 65.00 89 PRO A C 1
ATOM 719 O O . PRO A 1 89 ? -1.168 9.062 3.069 1.00 65.00 89 PRO A O 1
ATOM 722 N N . THR A 1 90 ? -0.879 11.217 3.617 1.00 69.19 90 THR A N 1
ATOM 723 C CA . THR A 1 90 ? -0.480 11.644 2.279 1.00 69.19 90 THR A CA 1
ATOM 724 C C . THR A 1 90 ? 1.027 11.489 2.131 1.00 69.19 90 THR A C 1
ATOM 726 O O . THR A 1 90 ? 1.786 12.395 2.461 1.00 69.19 90 THR A O 1
ATOM 729 N N . LEU A 1 91 ? 1.455 10.334 1.622 1.00 76.12 91 LEU A N 1
ATOM 730 C CA . LEU A 1 91 ? 2.803 10.159 1.086 1.00 76.12 91 LEU A CA 1
ATOM 731 C C . LEU A 1 91 ? 2.829 10.596 -0.377 1.00 76.12 91 LEU A C 1
ATOM 733 O O . LEU A 1 91 ? 1.984 10.177 -1.172 1.00 76.12 91 LEU A O 1
ATOM 737 N N . GLN A 1 92 ? 3.802 11.433 -0.730 1.00 82.44 92 GLN A N 1
ATOM 738 C CA . GLN A 1 92 ? 4.031 11.827 -2.117 1.00 82.44 92 GLN A CA 1
ATOM 739 C C . GLN A 1 92 ? 4.728 10.698 -2.880 1.00 82.44 92 GLN A C 1
ATOM 741 O O . GLN A 1 92 ? 5.493 9.914 -2.311 1.00 82.44 92 GLN A O 1
ATOM 746 N N . ALA A 1 93 ? 4.485 10.613 -4.187 1.00 83.19 93 ALA A N 1
ATOM 747 C CA . ALA A 1 93 ? 5.043 9.542 -5.009 1.00 83.19 93 ALA A CA 1
ATOM 748 C C . ALA A 1 93 ? 6.577 9.579 -5.033 1.00 83.19 93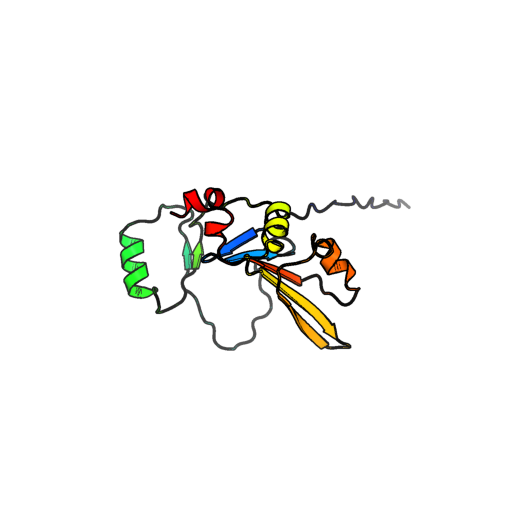 ALA A C 1
ATOM 750 O O . ALA A 1 93 ? 7.223 8.537 -5.026 1.00 83.19 93 ALA A O 1
ATOM 751 N N . GLU A 1 94 ? 7.162 10.771 -5.008 1.00 85.25 94 GLU A N 1
ATOM 752 C CA . GLU A 1 94 ? 8.602 11.009 -4.995 1.00 85.25 94 GLU A CA 1
ATOM 753 C C . GLU A 1 94 ? 9.244 10.465 -3.716 1.00 85.25 94 GLU A C 1
ATOM 755 O O . GLU A 1 94 ? 10.293 9.829 -3.779 1.00 85.25 94 GLU A O 1
ATOM 760 N N . GLN A 1 95 ? 8.585 10.643 -2.565 1.00 86.38 95 GLN A N 1
ATOM 761 C CA . GLN A 1 95 ? 9.031 10.069 -1.289 1.00 86.38 95 GLN A CA 1
ATOM 762 C C . GLN A 1 95 ? 9.005 8.538 -1.347 1.00 86.38 95 GLN A C 1
ATOM 764 O O . GLN A 1 95 ? 9.900 7.868 -0.836 1.00 86.38 95 GLN A O 1
ATOM 769 N N . PHE A 1 96 ? 8.001 7.991 -2.029 1.00 87.31 96 PHE A N 1
ATOM 770 C CA . PHE A 1 96 ? 7.841 6.561 -2.240 1.00 87.31 96 PHE A CA 1
ATOM 771 C C . PHE A 1 96 ? 8.955 5.967 -3.112 1.00 87.31 96 PHE A C 1
ATOM 773 O O . PHE A 1 96 ? 9.557 4.951 -2.770 1.00 87.31 96 PHE A O 1
ATOM 780 N N . TRP A 1 97 ? 9.275 6.632 -4.222 1.00 88.19 97 TRP A N 1
ATOM 781 C CA . TRP A 1 97 ? 10.365 6.237 -5.111 1.00 88.19 97 TRP A CA 1
ATOM 782 C C . TRP A 1 97 ? 11.739 6.402 -4.472 1.00 88.19 97 TRP A C 1
ATOM 784 O O . TRP A 1 97 ? 12.601 5.551 -4.676 1.00 88.19 97 TRP A O 1
ATOM 794 N N . ALA A 1 98 ? 11.942 7.457 -3.680 1.00 88.62 98 ALA A N 1
ATOM 795 C CA . ALA A 1 98 ? 13.169 7.641 -2.915 1.00 88.62 98 ALA A CA 1
ATOM 796 C C . ALA A 1 98 ? 13.386 6.471 -1.945 1.00 88.62 98 ALA A C 1
ATOM 798 O O . ALA A 1 98 ? 14.415 5.805 -2.018 1.00 88.62 98 ALA A O 1
ATOM 799 N N . ALA A 1 99 ? 12.375 6.137 -1.136 1.00 90.31 99 ALA A N 1
ATOM 800 C CA . ALA A 1 99 ? 12.454 5.028 -0.188 1.00 90.31 99 ALA A CA 1
ATOM 801 C C . ALA A 1 99 ? 12.695 3.669 -0.868 1.00 90.31 99 ALA A C 1
ATOM 803 O O . ALA A 1 99 ? 13.411 2.828 -0.332 1.00 90.31 99 ALA A O 1
ATOM 804 N N . ALA A 1 100 ? 12.154 3.457 -2.073 1.00 91.44 100 ALA A N 1
ATOM 805 C CA . ALA A 1 100 ? 12.331 2.219 -2.834 1.00 91.44 100 ALA A CA 1
ATOM 806 C C . ALA A 1 100 ? 13.782 1.942 -3.280 1.00 91.44 100 ALA A C 1
ATOM 808 O O . ALA A 1 100 ? 14.084 0.820 -3.702 1.00 91.44 100 ALA A O 1
ATOM 809 N N . ARG A 1 101 ? 14.648 2.961 -3.236 1.00 89.94 101 ARG A N 1
ATOM 810 C CA . ARG A 1 101 ? 16.055 2.913 -3.662 1.00 89.94 101 ARG A CA 1
ATOM 811 C C . ARG A 1 101 ? 17.024 2.706 -2.501 1.00 89.94 101 ARG A C 1
ATOM 813 O O . ARG A 1 101 ? 18.190 2.407 -2.743 1.00 89.94 101 ARG A O 1
ATOM 820 N N . GLU A 1 102 ? 16.555 2.877 -1.271 1.00 89.69 102 GLU A N 1
ATOM 821 C CA . GLU A 1 102 ? 17.362 2.652 -0.077 1.00 89.69 102 GLU A CA 1
ATOM 822 C C . GLU A 1 102 ? 17.729 1.169 0.040 1.00 89.69 102 GLU A C 1
ATOM 824 O O . GLU A 1 102 ? 16.882 0.295 -0.155 1.00 89.69 102 GLU A O 1
ATOM 829 N N . ALA A 1 103 ? 18.996 0.883 0.351 1.00 83.50 103 ALA A N 1
ATOM 830 C CA . ALA A 1 103 ? 19.544 -0.476 0.311 1.00 83.50 103 ALA A CA 1
ATOM 831 C C . ALA A 1 103 ? 18.831 -1.448 1.269 1.00 83.50 103 ALA A C 1
ATOM 833 O O . ALA A 1 103 ? 18.634 -2.613 0.928 1.00 83.50 103 ALA A O 1
ATOM 834 N N . ASP A 1 104 ? 18.388 -0.943 2.422 1.00 86.62 104 ASP A N 1
ATOM 835 C CA . ASP A 1 104 ? 17.716 -1.721 3.468 1.00 86.62 104 ASP A CA 1
ATOM 836 C C . ASP A 1 104 ? 16.183 -1.742 3.321 1.00 86.62 104 ASP A C 1
ATOM 838 O O . ASP A 1 104 ? 15.465 -2.260 4.186 1.00 86.62 104 ASP A O 1
ATOM 842 N N . THR A 1 105 ? 15.652 -1.179 2.231 1.00 88.50 105 THR A N 1
ATOM 843 C CA . THR A 1 105 ? 14.217 -1.187 1.949 1.00 88.50 105 THR A CA 1
ATOM 844 C C . THR A 1 105 ? 13.851 -2.352 1.042 1.00 88.50 105 THR A C 1
ATOM 846 O O . THR A 1 105 ? 14.203 -2.402 -0.138 1.00 88.50 105 THR A O 1
ATOM 849 N N . ALA A 1 106 ? 13.036 -3.268 1.564 1.00 91.06 106 ALA A N 1
ATOM 850 C CA . ALA A 1 106 ? 12.421 -4.305 0.751 1.00 91.06 106 ALA A CA 1
ATOM 851 C C . ALA A 1 106 ? 11.312 -3.701 -0.128 1.00 91.06 106 ALA A C 1
ATOM 853 O O . ALA A 1 106 ? 10.200 -3.427 0.330 1.00 91.06 106 ALA A O 1
ATOM 854 N N . SER A 1 107 ? 11.621 -3.519 -1.411 1.00 93.69 107 SER A N 1
ATOM 855 C CA . SER A 1 107 ? 10.712 -2.956 -2.408 1.00 93.69 107 SER A CA 1
ATOM 856 C C . SER A 1 107 ? 10.522 -3.891 -3.605 1.00 93.69 107 SER A C 1
ATOM 858 O O . SER A 1 107 ? 11.355 -4.752 -3.906 1.00 93.69 107 SER A O 1
ATOM 860 N N . ARG A 1 108 ? 9.382 -3.768 -4.289 1.00 93.12 108 ARG A N 1
ATOM 861 C CA . ARG A 1 108 ? 9.068 -4.572 -5.481 1.00 93.12 108 ARG A CA 1
ATOM 862 C C . ARG A 1 108 ? 8.113 -3.853 -6.421 1.00 93.12 108 ARG A C 1
ATOM 864 O O . ARG A 1 108 ? 7.155 -3.232 -5.972 1.00 93.12 108 ARG A O 1
ATOM 871 N N . ILE A 1 109 ? 8.334 -3.998 -7.722 1.00 90.25 109 ILE A N 1
ATOM 872 C CA . ILE A 1 109 ? 7.435 -3.507 -8.767 1.00 90.25 109 ILE A CA 1
ATOM 873 C C . ILE A 1 109 ? 6.828 -4.719 -9.457 1.00 90.25 109 ILE A C 1
ATOM 875 O O . ILE A 1 109 ? 7.546 -5.584 -9.955 1.00 90.25 109 ILE A O 1
ATOM 879 N N . ALA A 1 110 ? 5.502 -4.774 -9.494 1.00 89.06 110 ALA A N 1
ATOM 880 C CA . ALA A 1 110 ? 4.756 -5.749 -10.272 1.00 89.06 110 ALA A CA 1
ATOM 881 C C . ALA A 1 110 ? 4.051 -5.037 -11.423 1.00 89.06 110 ALA A C 1
ATOM 883 O O . ALA A 1 110 ? 3.394 -4.017 -11.214 1.00 89.06 110 ALA A O 1
ATOM 884 N N . TRP A 1 111 ? 4.159 -5.570 -12.635 1.00 87.44 111 TRP A N 1
ATOM 885 C CA . TRP A 1 111 ? 3.456 -5.033 -13.796 1.00 87.44 111 TRP A CA 1
ATOM 886 C C . TRP A 1 111 ? 3.032 -6.143 -14.740 1.00 87.44 111 TRP A C 1
ATOM 888 O O . TRP A 1 111 ? 3.592 -7.242 -14.746 1.00 87.44 111 TRP A O 1
ATOM 898 N N . ARG A 1 112 ? 2.018 -5.850 -15.547 1.00 85.12 112 ARG A N 1
ATOM 899 C CA . ARG A 1 112 ? 1.588 -6.750 -16.615 1.00 85.12 112 ARG A CA 1
ATOM 900 C C . ARG A 1 112 ? 2.259 -6.341 -17.912 1.00 85.12 112 ARG A C 1
ATOM 902 O O . ARG A 1 112 ? 2.294 -5.157 -18.242 1.00 85.12 112 ARG A O 1
ATOM 909 N N . ARG A 1 113 ? 2.730 -7.323 -18.670 1.00 83.19 113 ARG A N 1
ATOM 910 C CA . ARG A 1 113 ? 3.232 -7.123 -20.027 1.00 83.19 113 ARG A CA 1
ATOM 911 C C . ARG A 1 113 ? 2.499 -8.011 -21.019 1.00 83.19 113 ARG A C 1
ATOM 913 O O . ARG A 1 113 ? 2.046 -9.102 -20.659 1.00 83.19 113 ARG A O 1
ATOM 920 N N . LYS A 1 114 ? 2.409 -7.548 -22.261 1.00 81.56 114 LYS A N 1
ATOM 921 C CA . LYS A 1 114 ? 2.032 -8.392 -23.390 1.00 81.56 114 LYS A CA 1
ATOM 922 C C . LYS A 1 114 ? 3.157 -9.361 -23.717 1.00 81.56 114 LYS A C 1
ATOM 924 O O . LYS A 1 114 ? 4.335 -9.055 -23.564 1.00 81.56 114 LYS A O 1
ATOM 929 N N . ASP A 1 115 ? 2.751 -10.537 -24.154 1.00 79.44 115 ASP A N 1
ATOM 930 C CA . ASP A 1 115 ? 3.617 -11.594 -24.639 1.00 79.44 115 ASP A CA 1
ATOM 931 C C . ASP A 1 115 ? 2.893 -12.298 -25.792 1.00 79.44 115 ASP A C 1
ATOM 933 O O . ASP A 1 115 ? 2.112 -13.235 -25.602 1.00 79.44 115 ASP A O 1
ATOM 937 N N . GLY A 1 116 ? 3.053 -11.736 -26.993 1.00 82.31 116 GLY A N 1
ATOM 938 C CA . GLY A 1 116 ? 2.240 -12.093 -28.154 1.00 82.31 116 GLY A CA 1
ATOM 939 C C . GLY A 1 116 ? 0.754 -11.796 -27.920 1.00 82.31 116 GLY A C 1
ATOM 940 O O . GLY A 1 116 ? 0.374 -10.658 -27.643 1.00 82.31 116 GLY A O 1
ATOM 941 N N . ALA A 1 117 ? -0.088 -12.828 -28.033 1.00 81.38 117 ALA A N 1
ATOM 942 C CA . ALA A 1 117 ? -1.530 -12.745 -27.775 1.00 81.38 117 ALA A CA 1
ATOM 943 C C . ALA A 1 117 ? -1.910 -12.910 -26.287 1.00 81.38 117 ALA A C 1
ATOM 945 O O . ALA A 1 117 ? -3.084 -12.783 -25.942 1.00 81.38 117 ALA A O 1
ATOM 946 N N . SER A 1 118 ? -0.937 -13.193 -25.416 1.00 79.75 118 SER A N 1
ATOM 947 C CA . SER A 1 118 ? -1.145 -13.477 -23.994 1.00 79.75 118 SER A CA 1
ATOM 948 C C . SER A 1 118 ? -0.633 -12.339 -23.109 1.00 79.75 118 SER A C 1
ATOM 950 O O . SER A 1 118 ? 0.158 -11.495 -23.527 1.00 79.75 118 SER A O 1
ATOM 952 N N . GLU A 1 119 ? -1.068 -12.317 -21.850 1.00 86.06 119 GLU A N 1
ATOM 953 C CA . GLU A 1 119 ? -0.614 -11.351 -20.846 1.00 86.06 119 GLU A CA 1
ATOM 954 C C . GLU A 1 119 ? 0.132 -12.095 -19.735 1.00 86.06 119 GLU A C 1
ATOM 956 O O . GLU A 1 119 ? -0.378 -13.070 -19.181 1.00 86.06 119 GLU A O 1
ATOM 961 N N . ARG A 1 120 ? 1.337 -11.632 -19.387 1.00 85.62 120 ARG A N 1
ATOM 962 C CA . ARG A 1 120 ? 2.136 -12.199 -18.292 1.00 85.62 120 ARG A CA 1
ATOM 963 C C . ARG A 1 120 ? 2.427 -11.157 -17.222 1.00 85.62 120 ARG A C 1
ATOM 965 O O . ARG A 1 120 ? 2.616 -9.976 -17.510 1.00 85.62 120 ARG A O 1
ATOM 972 N N . TRP A 1 121 ? 2.465 -11.616 -15.976 1.00 88.25 121 TRP A N 1
ATOM 973 C CA . TRP A 1 121 ? 2.938 -10.818 -14.853 1.00 88.25 121 TRP A CA 1
ATOM 974 C C . TRP A 1 121 ? 4.461 -10.856 -14.793 1.00 88.25 121 TRP A C 1
ATOM 976 O O . TRP A 1 121 ? 5.068 -11.922 -14.898 1.00 88.25 121 TRP A O 1
ATOM 986 N N . SER A 1 122 ? 5.050 -9.686 -14.596 1.00 87.06 122 SER A N 1
ATOM 987 C CA . SER A 1 122 ? 6.465 -9.495 -14.312 1.00 87.06 122 SER A CA 1
ATOM 988 C C . SER A 1 122 ? 6.624 -8.921 -12.909 1.00 87.06 122 SER A C 1
ATOM 990 O O . SER A 1 122 ? 5.767 -8.171 -12.433 1.00 87.06 122 SER A O 1
ATOM 992 N N . LEU A 1 123 ? 7.725 -9.283 -12.255 1.00 90.62 123 LEU A N 1
ATOM 993 C CA . LEU A 1 123 ? 8.088 -8.811 -10.926 1.00 90.62 123 LEU A CA 1
ATOM 994 C C . LEU A 1 123 ? 9.568 -8.435 -10.919 1.00 90.62 123 LEU A C 1
ATOM 996 O O . LEU A 1 123 ? 10.412 -9.250 -11.283 1.00 90.62 123 LEU A O 1
ATOM 1000 N N . GLU A 1 124 ? 9.870 -7.239 -10.436 1.00 90.19 124 GLU A N 1
ATOM 1001 C CA . GLU A 1 124 ? 11.227 -6.787 -10.139 1.00 90.19 124 GLU A CA 1
ATOM 1002 C C . GLU A 1 124 ? 11.328 -6.461 -8.654 1.00 90.19 124 GLU A C 1
ATOM 1004 O O . GLU A 1 124 ? 10.376 -5.952 -8.056 1.00 90.19 124 GLU A O 1
ATOM 1009 N N . ARG A 1 125 ? 12.468 -6.785 -8.048 1.00 92.94 125 ARG A N 1
ATOM 1010 C CA . ARG A 1 125 ? 12.748 -6.525 -6.635 1.00 92.94 125 ARG A CA 1
ATOM 1011 C C . ARG A 1 125 ? 13.823 -5.455 -6.549 1.00 92.94 125 ARG A C 1
ATOM 1013 O O . ARG A 1 125 ? 14.771 -5.499 -7.329 1.00 92.94 125 ARG A O 1
ATOM 1020 N N . GLY A 1 126 ? 13.646 -4.522 -5.625 1.00 89.69 126 GLY A N 1
ATOM 1021 C CA . GLY A 1 126 ? 14.650 -3.515 -5.340 1.00 89.69 126 GLY A CA 1
ATOM 1022 C C . GLY A 1 126 ? 15.813 -4.056 -4.493 1.00 89.69 126 GLY A C 1
ATOM 1023 O O . GLY A 1 126 ? 15.890 -5.266 -4.249 1.00 89.69 126 GLY A O 1
ATOM 1024 N N . PRO A 1 127 ? 16.705 -3.166 -4.034 1.00 91.12 127 PRO A N 1
ATOM 1025 C CA . PRO A 1 127 ? 16.625 -1.712 -4.199 1.00 91.12 127 PRO A CA 1
ATOM 1026 C C . PRO A 1 127 ? 16.747 -1.286 -5.667 1.00 91.12 127 PRO A C 1
ATOM 1028 O O . PRO A 1 127 ? 17.486 -1.886 -6.449 1.00 91.12 127 PRO A O 1
ATOM 1031 N N . PHE A 1 128 ? 15.988 -0.266 -6.062 1.00 89.88 128 PHE A N 1
ATOM 1032 C CA . PHE A 1 128 ? 16.001 0.211 -7.445 1.00 89.88 128 PHE A CA 1
ATOM 1033 C C . PHE A 1 128 ? 17.149 1.191 -7.695 1.00 89.88 128 PHE A C 1
ATOM 1035 O O . PHE A 1 128 ? 17.529 1.984 -6.835 1.00 89.88 128 PHE A O 1
ATOM 1042 N N . SER A 1 129 ? 17.709 1.155 -8.904 1.00 86.19 129 SER A N 1
ATOM 1043 C CA . SER A 1 129 ? 18.718 2.135 -9.317 1.00 86.19 129 SER A CA 1
ATOM 1044 C C . SER A 1 129 ? 18.085 3.493 -9.642 1.00 86.19 129 SER A C 1
ATOM 1046 O O . SER A 1 129 ? 16.875 3.607 -9.827 1.00 86.19 129 SER A O 1
ATOM 1048 N N . SER A 1 130 ? 18.908 4.530 -9.810 1.00 80.50 130 SER A N 1
ATOM 1049 C CA . SER A 1 130 ? 18.447 5.847 -10.279 1.00 80.50 130 SER A CA 1
ATOM 1050 C C . SER A 1 130 ? 17.772 5.819 -11.654 1.00 80.50 130 SER A C 1
ATOM 1052 O O . SER A 1 130 ? 17.036 6.745 -11.971 1.00 80.50 130 SER A O 1
ATOM 1054 N N . LYS A 1 131 ? 17.984 4.764 -12.454 1.00 79.00 131 LYS A N 1
ATOM 1055 C CA . LYS A 1 131 ? 17.290 4.559 -13.736 1.00 79.00 131 LYS A CA 1
ATOM 1056 C C . LYS A 1 131 ? 15.832 4.127 -13.574 1.00 79.00 131 LYS A C 1
ATOM 1058 O O . LYS A 1 131 ? 15.117 4.065 -14.562 1.00 79.00 131 LYS A O 1
ATOM 1063 N N . ARG A 1 132 ? 15.413 3.770 -12.360 1.00 81.88 132 ARG A N 1
ATOM 1064 C CA . ARG A 1 132 ? 14.054 3.345 -12.025 1.00 81.88 132 ARG A CA 1
ATOM 1065 C C . ARG A 1 132 ? 13.578 4.181 -10.843 1.00 81.88 132 ARG A C 1
ATOM 1067 O O . ARG A 1 132 ? 13.455 3.707 -9.717 1.00 81.88 132 ARG A O 1
ATOM 1074 N N . ALA A 1 133 ? 13.420 5.472 -11.122 1.00 76.12 133 ALA A N 1
ATOM 1075 C CA . ALA A 1 133 ? 13.134 6.527 -10.157 1.00 76.12 133 ALA A CA 1
ATOM 1076 C C . ALA A 1 133 ? 11.738 7.138 -10.341 1.00 76.12 133 ALA A C 1
ATOM 1078 O O . ALA A 1 133 ? 11.310 7.947 -9.519 1.00 76.12 133 ALA A O 1
ATOM 1079 N N . SER A 1 134 ? 11.034 6.778 -11.412 1.00 80.12 134 SER A N 1
ATOM 1080 C CA . SER A 1 134 ? 9.732 7.336 -11.737 1.00 80.12 134 SER A CA 1
ATOM 1081 C C . SER A 1 134 ? 8.817 6.333 -12.437 1.00 80.12 134 SER A C 1
ATOM 1083 O O . SER A 1 134 ? 9.219 5.275 -12.924 1.00 80.12 134 SER A O 1
ATOM 1085 N N . MET A 1 135 ? 7.544 6.716 -12.535 1.00 71.69 135 MET A N 1
ATOM 1086 C CA . MET A 1 135 ? 6.557 6.000 -13.340 1.00 71.69 135 MET A CA 1
ATOM 1087 C C . MET A 1 135 ? 6.919 5.973 -14.833 1.00 71.69 135 MET A C 1
ATOM 1089 O O . MET A 1 135 ? 6.538 5.031 -15.531 1.00 71.69 135 MET A O 1
ATOM 1093 N N . ASP A 1 136 ? 7.614 6.993 -15.330 1.00 77.94 136 ASP A N 1
ATOM 1094 C CA . ASP A 1 136 ? 7.965 7.078 -16.745 1.00 77.94 136 ASP A CA 1
ATOM 1095 C C . ASP A 1 136 ? 9.082 6.097 -17.105 1.00 77.94 136 ASP A C 1
ATOM 1097 O O . ASP A 1 136 ? 9.045 5.526 -18.193 1.00 77.94 136 ASP A O 1
ATOM 1101 N N . ASP A 1 137 ? 9.962 5.770 -16.156 1.00 79.25 137 ASP A N 1
ATOM 1102 C CA . ASP A 1 137 ? 10.984 4.734 -16.339 1.00 79.25 137 ASP A CA 1
ATOM 1103 C C . ASP A 1 137 ? 10.353 3.348 -16.545 1.00 79.25 137 ASP A C 1
ATOM 1105 O O . ASP A 1 137 ? 10.768 2.602 -17.425 1.00 79.25 137 ASP A O 1
ATOM 1109 N N . ILE A 1 138 ? 9.278 3.017 -15.810 1.00 74.56 138 ILE A N 1
ATOM 1110 C CA . ILE A 1 138 ? 8.534 1.759 -16.026 1.00 74.56 138 ILE A CA 1
ATOM 1111 C C . ILE A 1 138 ? 7.895 1.729 -17.423 1.00 74.56 138 ILE A C 1
ATOM 1113 O O . ILE A 1 138 ? 7.803 0.679 -18.056 1.00 74.56 138 ILE A O 1
ATOM 1117 N N . ARG A 1 139 ? 7.410 2.874 -17.911 1.00 72.12 139 ARG A N 1
ATOM 1118 C CA . ARG A 1 139 ? 6.781 2.974 -19.239 1.00 72.12 139 ARG A CA 1
ATOM 1119 C C . ARG A 1 139 ? 7.809 2.920 -20.366 1.00 72.12 139 ARG A C 1
ATOM 1121 O O . ARG A 1 139 ? 7.471 2.476 -21.461 1.00 72.12 139 ARG A O 1
ATOM 1128 N N . ALA A 1 140 ? 9.035 3.366 -20.103 1.00 77.31 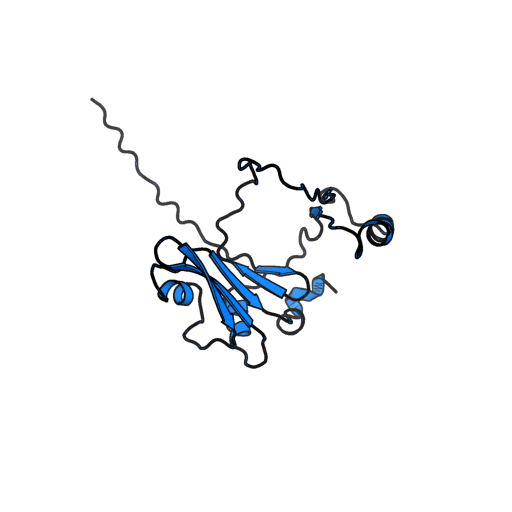140 ALA A N 1
ATOM 1129 C CA . ALA A 1 140 ? 10.135 3.333 -21.056 1.00 77.31 140 ALA A CA 1
ATOM 1130 C C . ALA A 1 140 ? 10.608 1.904 -21.376 1.00 77.31 140 ALA A C 1
ATOM 1132 O O . ALA A 1 140 ? 11.171 1.694 -22.448 1.00 77.31 140 ALA A O 1
ATOM 1133 N N . ASP A 1 141 ? 10.310 0.917 -20.520 1.00 72.75 141 ASP A N 1
ATOM 1134 C CA . ASP A 1 141 ? 10.648 -0.499 -20.749 1.00 72.75 141 ASP A CA 1
ATOM 1135 C C . ASP A 1 141 ? 9.965 -1.111 -21.987 1.00 72.75 141 ASP A C 1
ATOM 1137 O O . ASP A 1 141 ? 10.345 -2.194 -22.437 1.00 72.75 141 ASP A O 1
ATOM 1141 N N . GLY A 1 142 ? 8.972 -0.427 -22.563 1.00 68.62 142 GLY A N 1
ATOM 1142 C CA . GLY A 1 142 ? 8.476 -0.713 -23.904 1.00 68.62 142 GLY A CA 1
ATOM 1143 C C . GLY A 1 142 ? 6.955 -0.645 -24.042 1.00 68.62 142 GLY A C 1
ATOM 1144 O O . GLY A 1 142 ? 6.219 -0.631 -23.052 1.00 68.62 142 GLY A O 1
ATOM 1145 N N . PRO A 1 143 ? 6.449 -0.652 -25.290 1.00 65.19 143 PRO A N 1
ATOM 1146 C CA . PRO A 1 143 ? 5.016 -0.558 -25.584 1.00 65.19 143 PRO A CA 1
ATOM 1147 C C . PRO A 1 143 ? 4.208 -1.768 -25.083 1.00 65.19 143 PRO A C 1
ATOM 1149 O O . PRO A 1 143 ? 2.981 -1.693 -24.989 1.00 65.19 143 PRO A O 1
ATOM 1152 N N . ASP A 1 144 ? 4.887 -2.869 -24.753 1.00 68.88 144 ASP A N 1
ATOM 1153 C CA . ASP A 1 144 ? 4.277 -4.093 -24.236 1.00 68.88 144 ASP A CA 1
ATOM 1154 C C . ASP A 1 144 ? 3.925 -4.003 -22.750 1.00 68.88 144 ASP A C 1
ATOM 1156 O O . ASP A 1 144 ? 3.142 -4.820 -22.260 1.00 68.88 144 ASP A O 1
ATOM 1160 N N . VAL A 1 145 ? 4.458 -3.016 -22.021 1.00 65.00 145 VAL A N 1
ATOM 1161 C CA . VAL A 1 145 ? 4.078 -2.763 -20.630 1.00 65.00 145 VAL A CA 1
ATOM 1162 C C . VAL A 1 145 ? 2.667 -2.184 -20.597 1.00 65.00 145 VAL A C 1
ATOM 1164 O O . VAL A 1 145 ? 2.385 -1.088 -21.085 1.00 65.00 145 VAL A O 1
ATOM 1167 N N . LEU A 1 146 ? 1.742 -2.934 -20.002 1.00 60.22 146 LEU A N 1
ATOM 1168 C CA . LEU A 1 146 ? 0.369 -2.486 -19.825 1.00 60.22 146 LEU A CA 1
ATOM 1169 C C . LEU A 1 146 ? 0.325 -1.390 -18.754 1.00 60.22 146 LEU A C 1
ATOM 1171 O O . LEU A 1 146 ? 1.141 -1.347 -17.838 1.00 60.22 146 LEU A O 1
ATOM 1175 N N . ARG A 1 147 ? -0.699 -0.531 -18.808 1.00 68.88 147 ARG A N 1
ATOM 1176 C CA . ARG A 1 147 ? -0.902 0.596 -17.867 1.00 68.88 147 ARG A CA 1
ATOM 1177 C C . ARG A 1 147 ? -1.052 0.182 -16.390 1.00 68.88 147 ARG A C 1
ATOM 1179 O O . ARG A 1 147 ? -1.225 1.043 -15.533 1.00 68.88 147 ARG A O 1
ATOM 1186 N N . HIS A 1 148 ? -1.029 -1.114 -16.095 1.00 75.69 148 HIS A N 1
ATOM 1187 C CA . HIS A 1 148 ? -1.248 -1.685 -14.776 1.00 75.69 148 HIS A CA 1
ATOM 1188 C C . HIS A 1 148 ? 0.083 -2.111 -14.166 1.00 75.69 148 HIS A C 1
ATOM 1190 O O . HIS A 1 148 ? 0.601 -3.192 -14.457 1.00 75.69 148 HIS A O 1
ATOM 1196 N N . TRP A 1 149 ? 0.603 -1.255 -13.296 1.00 83.81 149 TRP A N 1
ATOM 1197 C CA . TRP A 1 149 ? 1.735 -1.558 -12.437 1.00 83.81 149 TRP A CA 1
ATOM 1198 C C . TRP A 1 149 ? 1.441 -1.118 -11.006 1.00 83.81 149 TRP A C 1
ATOM 1200 O O . TRP A 1 149 ? 0.597 -0.245 -10.764 1.00 83.81 149 TRP A O 1
ATOM 1210 N N . SER A 1 150 ? 2.150 -1.730 -10.066 1.00 87.75 150 SER A N 1
ATOM 1211 C CA . SER A 1 150 ? 2.149 -1.342 -8.663 1.00 87.75 150 SER A CA 1
ATOM 1212 C C . SER A 1 150 ? 3.558 -1.451 -8.089 1.00 87.75 150 SER A C 1
ATOM 1214 O O . SER A 1 150 ? 4.219 -2.474 -8.268 1.00 87.75 150 SER A O 1
ATOM 1216 N N . LEU A 1 151 ? 4.005 -0.400 -7.406 1.00 89.62 151 LEU A N 1
ATOM 1217 C CA . LEU A 1 151 ? 5.202 -0.402 -6.566 1.00 89.62 151 LEU A CA 1
ATOM 1218 C C . LEU A 1 151 ? 4.757 -0.661 -5.127 1.00 89.62 151 LEU A C 1
ATOM 1220 O O . LEU A 1 151 ? 3.846 0.002 -4.630 1.00 89.62 151 LEU A O 1
ATOM 1224 N N . LEU A 1 152 ? 5.388 -1.635 -4.481 1.00 91.50 152 LEU A N 1
ATOM 1225 C CA . LEU A 1 152 ? 5.122 -2.023 -3.106 1.00 91.50 152 LEU A CA 1
ATOM 1226 C C . LEU A 1 152 ? 6.380 -1.796 -2.270 1.00 91.50 152 LEU A C 1
ATOM 1228 O O . LEU A 1 152 ? 7.456 -2.269 -2.646 1.00 91.50 152 LEU A O 1
ATOM 1232 N N . LEU A 1 153 ? 6.211 -1.118 -1.139 1.00 90.69 153 LEU A N 1
ATOM 1233 C CA . LEU A 1 153 ? 7.222 -0.990 -0.090 1.00 90.69 153 LEU A CA 1
ATOM 1234 C C . LEU A 1 153 ? 6.770 -1.764 1.137 1.00 90.69 153 LEU A C 1
ATOM 1236 O O . LEU A 1 153 ? 5.591 -1.702 1.485 1.00 90.69 153 LEU A O 1
ATOM 1240 N N . ASN A 1 154 ? 7.701 -2.461 1.773 1.00 89.38 154 ASN A N 1
ATOM 1241 C CA . ASN A 1 154 ? 7.505 -3.028 3.101 1.00 89.38 154 ASN A CA 1
ATOM 1242 C C . ASN A 1 154 ? 8.034 -2.065 4.177 1.00 89.38 154 ASN A C 1
ATOM 1244 O O . ASN A 1 154 ? 8.775 -1.132 3.862 1.00 89.38 154 ASN A O 1
ATOM 1248 N N . ASP A 1 155 ? 7.679 -2.335 5.433 1.00 86.31 155 ASP A N 1
ATOM 1249 C CA . ASP A 1 155 ? 8.130 -1.618 6.632 1.00 86.31 155 ASP A CA 1
ATOM 1250 C C . ASP A 1 155 ? 7.892 -0.097 6.555 1.00 86.31 155 ASP A C 1
ATOM 1252 O O . ASP A 1 155 ? 8.719 0.719 6.978 1.00 86.31 155 ASP A O 1
ATOM 1256 N N . CYS A 1 156 ? 6.761 0.314 5.971 1.00 84.38 156 CYS A N 1
ATOM 1257 C CA . CYS A 1 156 ? 6.439 1.727 5.780 1.00 84.38 156 CYS A CA 1
ATOM 1258 C C . CYS A 1 156 ? 6.379 2.528 7.083 1.00 84.38 156 CYS A C 1
ATOM 1260 O O . CYS A 1 156 ? 6.671 3.719 7.069 1.00 84.38 156 CYS A O 1
ATOM 1262 N N . GLU A 1 157 ? 6.009 1.901 8.195 1.00 82.50 157 GLU A N 1
ATOM 1263 C CA . GLU A 1 157 ? 5.986 2.521 9.518 1.00 82.50 157 GLU A CA 1
ATOM 1264 C C . GLU A 1 157 ? 7.384 2.956 9.978 1.00 82.50 157 GLU A C 1
ATOM 1266 O O . GLU A 1 157 ? 7.527 3.993 10.622 1.00 82.50 157 GLU A O 1
ATOM 1271 N N . ARG A 1 158 ? 8.427 2.211 9.587 1.00 85.12 158 ARG A N 1
ATOM 1272 C CA . ARG A 1 158 ? 9.827 2.573 9.841 1.00 85.12 158 ARG A CA 1
ATOM 1273 C C . ARG A 1 158 ? 10.296 3.670 8.891 1.00 85.12 158 ARG A C 1
ATOM 1275 O O . ARG A 1 158 ? 11.039 4.558 9.296 1.00 85.12 158 ARG A O 1
ATOM 1282 N N . LEU A 1 159 ? 9.894 3.585 7.623 1.00 84.50 159 LEU A N 1
ATOM 1283 C CA . LEU A 1 159 ? 10.332 4.504 6.565 1.00 84.50 159 LEU A CA 1
ATOM 1284 C C . LEU A 1 159 ? 9.660 5.877 6.658 1.00 84.50 159 LEU A C 1
ATOM 1286 O O . LEU A 1 159 ? 10.254 6.887 6.284 1.00 84.50 159 LEU A O 1
ATOM 1290 N N . PHE A 1 160 ? 8.426 5.918 7.153 1.00 85.44 160 PHE A N 1
ATOM 1291 C CA . PHE A 1 160 ? 7.597 7.114 7.187 1.00 85.44 160 PHE A CA 1
ATOM 1292 C C . PHE A 1 160 ? 6.909 7.276 8.550 1.00 85.44 160 PHE A C 1
ATOM 1294 O O . PHE A 1 160 ? 5.683 7.301 8.602 1.00 85.44 160 PHE A O 1
ATOM 1301 N N . PRO A 1 161 ? 7.649 7.420 9.661 1.00 81.00 161 PRO A N 1
ATOM 1302 C CA . PRO A 1 161 ? 7.057 7.430 11.002 1.00 81.00 161 PRO A CA 1
ATOM 1303 C C . PRO A 1 161 ? 5.935 8.470 11.141 1.00 81.00 161 PRO A C 1
ATOM 1305 O O . PRO A 1 161 ? 4.824 8.132 11.535 1.00 81.00 161 PRO A O 1
ATOM 1308 N N . THR A 1 162 ? 6.159 9.693 10.651 1.00 78.75 162 THR A N 1
ATOM 1309 C CA . THR A 1 162 ? 5.177 10.791 10.708 1.00 78.75 162 THR A CA 1
ATOM 1310 C C . THR A 1 162 ? 3.907 10.546 9.894 1.00 78.75 162 THR A C 1
ATOM 1312 O O . THR A 1 162 ? 2.862 11.133 10.161 1.00 78.75 162 THR A O 1
ATOM 1315 N N . ALA A 1 163 ? 3.969 9.677 8.885 1.00 75.00 163 ALA A N 1
ATOM 1316 C CA . ALA A 1 163 ? 2.798 9.282 8.116 1.00 75.00 163 ALA A CA 1
ATOM 1317 C C . ALA A 1 163 ? 1.900 8.326 8.932 1.00 75.00 163 ALA A C 1
ATOM 1319 O O . ALA A 1 163 ? 0.686 8.274 8.744 1.00 75.00 163 ALA A O 1
ATOM 1320 N N . PHE A 1 164 ? 2.472 7.587 9.877 1.00 73.38 164 PHE A N 1
ATOM 1321 C CA . PHE A 1 164 ? 1.767 6.562 10.639 1.00 73.38 164 PHE A CA 1
ATOM 1322 C C . PHE A 1 164 ? 1.404 6.991 12.064 1.00 73.38 164 PHE A C 1
ATOM 1324 O O . PHE A 1 164 ? 0.725 6.231 12.748 1.00 73.38 164 PHE A O 1
ATOM 1331 N N . ASP A 1 165 ? 1.734 8.219 12.477 1.00 68.94 165 ASP A N 1
ATOM 1332 C CA . ASP A 1 165 ? 1.383 8.771 13.796 1.00 68.94 165 ASP A CA 1
ATOM 1333 C C . ASP A 1 165 ? -0.124 8.694 14.110 1.00 68.94 165 ASP A C 1
ATOM 1335 O O . ASP A 1 165 ? -0.517 8.619 15.266 1.00 68.94 165 ASP A O 1
ATOM 1339 N N . ALA A 1 166 ? -0.989 8.700 13.090 1.00 61.50 166 ALA A N 1
ATOM 1340 C CA . ALA A 1 166 ? -2.443 8.616 13.265 1.00 61.50 166 ALA A CA 1
ATOM 1341 C C . ALA A 1 166 ? -2.993 7.177 13.386 1.00 61.50 166 ALA A C 1
ATOM 1343 O O . ALA A 1 166 ? -4.198 7.008 13.626 1.00 61.50 166 ALA A O 1
ATOM 1344 N N . LEU A 1 167 ? -2.144 6.170 13.139 1.00 60.53 167 LEU A N 1
ATOM 1345 C CA . LEU A 1 167 ? -2.458 4.735 13.147 1.00 60.53 167 LEU A CA 1
ATOM 1346 C C . LEU A 1 167 ? -1.977 4.016 14.421 1.00 60.53 167 LEU A C 1
ATOM 1348 O O . LEU A 1 167 ? -2.390 2.874 14.639 1.00 60.53 167 LEU A O 1
ATOM 1352 N N . LEU A 1 168 ? -1.137 4.668 15.231 1.00 51.75 168 LEU A N 1
ATOM 1353 C CA . LEU A 1 168 ? -0.670 4.226 16.551 1.00 51.75 168 LEU A CA 1
ATOM 1354 C C . LEU A 1 168 ? -1.353 5.034 17.666 1.00 51.75 168 LEU A C 1
ATOM 1356 O O . LEU A 1 168 ? -1.418 4.499 18.794 1.00 51.75 168 LEU A O 1
#

pLDDT: mean 70.33, std 22.8, range [23.77, 95.62]

Foldseek 3Di:
DDDDDDDDDPPPDPQAFDFDDDPQKTKTKRDDDDDDPPDDPDDDDDDLPAAEAECLPHDDDPVNVVCCVVPPVVPGHYHYHPHCVPQAQDDHVQLVLVQLQDPPKWKKKWFWFDDDPDIDIDMDTDSDDPCRRDPVSQVVVDPRTDSTMMMMTGNVCVSPVVRCPSVD